Protein AF-A0A4Z2FSZ5-F1 (afdb_monomer_lite)

Structure (mmCIF, N/CA/C/O backbone):
data_AF-A0A4Z2FSZ5-F1
#
_entry.id   AF-A0A4Z2FSZ5-F1
#
loop_
_atom_site.group_PDB
_atom_site.id
_atom_site.type_symbol
_atom_site.label_atom_id
_atom_site.label_alt_id
_atom_site.label_comp_id
_atom_site.label_asym_id
_atom_site.label_entity_id
_atom_site.label_seq_id
_atom_site.pdbx_PDB_ins_code
_atom_site.Cartn_x
_atom_site.Cartn_y
_atom_site.Cartn_z
_atom_site.occupancy
_atom_site.B_iso_or_equiv
_atom_site.auth_seq_id
_atom_site.auth_comp_id
_atom_site.auth_asym_id
_atom_site.auth_atom_id
_atom_site.pdbx_PDB_model_num
ATOM 1 N N . MET A 1 1 ? 2.189 22.808 -24.846 1.00 41.12 1 MET A N 1
ATOM 2 C CA . MET A 1 1 ? 2.361 21.367 -24.580 1.00 41.12 1 MET A CA 1
ATOM 3 C C . MET A 1 1 ? 1.789 21.120 -23.198 1.00 41.12 1 MET A C 1
ATOM 5 O O . MET A 1 1 ? 2.384 21.550 -22.222 1.00 41.12 1 MET A O 1
ATOM 9 N N . SER A 1 2 ? 0.549 20.634 -23.129 1.00 37.66 2 SER A N 1
ATOM 10 C CA . SER A 1 2 ? -0.141 20.406 -21.856 1.00 37.66 2 SER A CA 1
ATOM 11 C C . SER A 1 2 ? 0.592 19.274 -21.138 1.00 37.66 2 SER A C 1
ATOM 13 O O . SER A 1 2 ? 0.625 18.154 -21.644 1.00 37.66 2 SER A O 1
ATOM 15 N N . MET A 1 3 ? 1.270 19.591 -20.030 1.00 43.31 3 MET A N 1
ATOM 16 C CA . MET A 1 3 ? 1.804 18.587 -19.117 1.00 43.31 3 MET A CA 1
ATOM 17 C C . MET A 1 3 ? 0.602 17.857 -18.524 1.00 43.31 3 MET A C 1
ATOM 19 O O . MET A 1 3 ? 0.006 18.313 -17.552 1.00 43.31 3 MET A O 1
ATOM 23 N N . TYR A 1 4 ? 0.220 16.740 -19.138 1.00 46.31 4 TYR A N 1
ATOM 24 C CA . TYR A 1 4 ? -0.466 15.689 -18.409 1.00 46.31 4 TYR A CA 1
ATOM 25 C C . TYR A 1 4 ? 0.508 15.273 -17.308 1.00 46.31 4 TYR A C 1
ATOM 27 O O . TYR A 1 4 ? 1.454 14.525 -17.556 1.00 46.31 4 TYR A O 1
ATOM 35 N N . THR A 1 5 ? 0.325 15.801 -16.099 1.00 47.50 5 THR A N 1
ATOM 36 C CA . THR A 1 5 ? 0.773 15.103 -14.901 1.00 47.50 5 THR A CA 1
ATOM 37 C C . THR A 1 5 ? 0.083 13.756 -15.007 1.00 47.50 5 THR A C 1
ATOM 39 O O . THR A 1 5 ? -1.128 13.677 -14.822 1.00 47.50 5 THR A O 1
ATOM 42 N N . ARG A 1 6 ? 0.796 12.720 -15.461 1.00 46.53 6 ARG A N 1
ATOM 43 C CA . ARG A 1 6 ? 0.289 11.355 -15.390 1.00 46.53 6 ARG A CA 1
ATOM 44 C C . ARG A 1 6 ? -0.017 11.171 -13.912 1.00 46.53 6 ARG A C 1
ATOM 46 O O . ARG A 1 6 ? 0.922 11.115 -13.119 1.00 46.53 6 ARG A O 1
ATOM 53 N N . GLU A 1 7 ? -1.297 11.208 -13.536 1.00 51.34 7 GLU A N 1
ATOM 54 C CA . GLU A 1 7 ? -1.706 10.818 -12.192 1.00 51.34 7 GLU A CA 1
ATOM 55 C C . GLU A 1 7 ? -1.002 9.492 -11.948 1.00 51.34 7 GLU A C 1
ATOM 57 O O . GLU A 1 7 ? -1.076 8.605 -12.805 1.00 51.34 7 GLU A O 1
ATOM 62 N N . ALA A 1 8 ? -0.160 9.438 -10.913 1.00 62.88 8 ALA A N 1
ATOM 63 C CA . ALA A 1 8 ? 0.753 8.324 -10.731 1.00 62.88 8 ALA A CA 1
ATOM 64 C C . ALA A 1 8 ? -0.099 7.058 -10.643 1.00 62.88 8 ALA A C 1
ATOM 66 O O . ALA A 1 8 ? -0.786 6.833 -9.649 1.00 62.88 8 ALA A O 1
ATOM 67 N N . SER A 1 9 ? -0.123 6.292 -11.736 1.00 81.38 9 SER A N 1
ATOM 68 C CA . SER A 1 9 ? -1.022 5.158 -11.873 1.00 81.38 9 SER A CA 1
ATOM 69 C C . SER A 1 9 ? -0.711 4.187 -10.750 1.00 81.38 9 SER A C 1
ATOM 71 O O . SER A 1 9 ? 0.451 3.817 -10.561 1.00 81.38 9 SER A O 1
ATOM 73 N N . THR A 1 10 ? -1.731 3.806 -9.990 1.00 89.62 10 THR A N 1
ATOM 74 C CA . THR A 1 10 ? -1.593 2.733 -9.014 1.00 89.62 10 THR A CA 1
ATOM 75 C C . THR A 1 10 ? -1.462 1.423 -9.772 1.00 89.62 10 THR A C 1
ATOM 77 O O . THR A 1 10 ? -2.366 1.027 -10.503 1.00 89.62 10 THR A O 1
ATOM 80 N N . ASN A 1 11 ? -0.332 0.759 -9.584 1.00 91.31 11 ASN A N 1
ATOM 81 C CA . ASN A 1 11 ? -0.039 -0.537 -10.176 1.00 91.31 11 ASN A CA 1
ATOM 82 C C . ASN A 1 11 ? -0.559 -1.669 -9.286 1.00 91.31 11 ASN A C 1
ATOM 84 O O . ASN A 1 11 ? -1.072 -2.673 -9.773 1.00 91.31 11 ASN A O 1
ATOM 88 N N . CYS A 1 12 ? -0.437 -1.502 -7.968 1.00 94.44 12 CYS A N 1
ATOM 89 C CA . CYS A 1 12 ? -0.855 -2.493 -6.985 1.00 94.44 12 CYS A CA 1
ATOM 90 C C . CYS A 1 12 ? -1.301 -1.841 -5.667 1.00 94.44 12 CYS A C 1
ATOM 92 O O . CYS A 1 12 ? -0.922 -0.714 -5.345 1.00 94.44 12 CYS A O 1
ATOM 94 N N . LEU A 1 13 ? -2.124 -2.567 -4.908 1.00 95.88 13 LEU A N 1
ATOM 95 C CA . LEU A 1 13 ? -2.699 -2.154 -3.625 1.00 95.88 13 LEU A CA 1
ATOM 96 C C . LEU A 1 13 ? -2.601 -3.323 -2.632 1.00 95.88 13 LEU A C 1
ATOM 98 O O . LEU A 1 13 ? -2.836 -4.470 -3.010 1.00 95.88 13 LEU A O 1
ATOM 102 N N . ALA A 1 14 ? -2.327 -3.025 -1.363 1.00 96.94 14 ALA A N 1
ATOM 103 C CA . ALA A 1 14 ? -2.495 -3.946 -0.242 1.00 96.94 14 ALA A CA 1
ATOM 104 C C . ALA A 1 14 ? -3.163 -3.225 0.936 1.00 96.94 14 ALA A C 1
ATOM 106 O O . ALA A 1 14 ? -3.040 -2.011 1.084 1.00 96.94 14 ALA A O 1
ATOM 107 N N . CYS A 1 15 ? -3.872 -3.968 1.782 1.00 96.06 15 CYS A N 1
ATOM 108 C CA . CYS A 1 15 ? -4.470 -3.434 3.002 1.00 96.06 15 CYS A CA 1
ATOM 109 C C . CYS A 1 15 ? -3.701 -3.954 4.217 1.00 96.06 15 CYS A C 1
ATOM 111 O O . CYS A 1 15 ? -3.234 -5.095 4.208 1.00 96.06 15 CYS A O 1
ATOM 113 N N . SER A 1 16 ? -3.567 -3.129 5.255 1.00 95.38 16 SER A N 1
ATOM 114 C CA . SER A 1 16 ? -3.098 -3.618 6.548 1.00 95.38 16 SER A CA 1
ATOM 115 C C . SER A 1 16 ? -4.095 -4.620 7.130 1.00 95.38 16 SER A C 1
ATOM 117 O O . SER A 1 16 ? -5.298 -4.536 6.893 1.00 95.38 16 SER A O 1
ATOM 119 N N . GLU A 1 17 ? -3.602 -5.558 7.935 1.00 94.12 17 GLU A N 1
ATOM 120 C CA . GLU A 1 17 ? -4.426 -6.614 8.541 1.00 94.12 17 GLU A CA 1
ATOM 121 C C . GLU A 1 17 ? -5.558 -6.061 9.426 1.00 94.12 17 GLU A C 1
ATOM 123 O O . GLU A 1 17 ? -6.652 -6.615 9.479 1.00 94.12 17 GLU A O 1
ATOM 128 N N . ASP A 1 18 ? -5.322 -4.916 10.069 1.00 93.12 18 ASP A N 1
ATOM 129 C CA . ASP A 1 18 ? -6.309 -4.204 10.885 1.00 93.12 18 ASP A CA 1
ATOM 130 C C . ASP A 1 18 ? -7.256 -3.290 10.081 1.00 93.12 18 ASP A C 1
ATOM 132 O O . ASP A 1 18 ? -8.090 -2.598 10.667 1.00 93.12 18 ASP A O 1
ATOM 136 N N . GLY A 1 19 ? -7.110 -3.237 8.754 1.00 94.56 19 GLY A N 1
ATOM 137 C CA . GLY A 1 19 ? -7.936 -2.434 7.853 1.00 94.56 19 GLY A CA 1
ATOM 138 C C . GLY A 1 19 ? -7.735 -0.919 7.949 1.00 94.56 19 GLY A C 1
ATOM 139 O O . GLY A 1 19 ? -8.453 -0.164 7.293 1.00 94.56 19 GLY A O 1
ATOM 140 N N . ARG A 1 20 ? -6.794 -0.434 8.770 1.00 95.19 20 ARG A N 1
ATOM 141 C CA . ARG A 1 20 ? -6.616 1.008 9.014 1.00 95.19 20 ARG A CA 1
ATOM 142 C C . ARG A 1 20 ? -5.824 1.714 7.920 1.00 95.19 20 ARG A C 1
ATOM 144 O O . ARG A 1 20 ? -5.974 2.931 7.765 1.00 95.19 20 ARG A O 1
ATOM 151 N N . TYR A 1 21 ? -5.016 0.975 7.166 1.00 96.69 21 TYR A N 1
ATOM 152 C CA . TYR A 1 21 ? -4.117 1.525 6.164 1.00 96.69 21 TYR A CA 1
ATOM 153 C C . TYR A 1 21 ? -4.230 0.819 4.813 1.00 96.69 21 TYR A C 1
ATOM 155 O O . TYR A 1 21 ? -4.492 -0.381 4.719 1.00 96.69 21 TYR A O 1
ATOM 163 N N . LEU A 1 22 ? -3.991 1.598 3.762 1.00 96.81 22 LEU A N 1
ATOM 164 C CA . LEU A 1 22 ? -3.870 1.158 2.381 1.00 96.81 22 LEU A CA 1
ATOM 165 C C . LEU A 1 22 ? -2.449 1.452 1.907 1.00 96.81 22 LEU A C 1
ATOM 167 O O . LEU A 1 22 ? -2.033 2.609 1.884 1.00 96.81 22 LEU A O 1
ATOM 171 N N . GLY A 1 23 ? -1.710 0.414 1.539 1.00 96.62 23 GLY A N 1
ATOM 172 C CA . GLY A 1 23 ? -0.464 0.533 0.794 1.00 96.62 23 GLY A CA 1
ATOM 173 C C . GLY A 1 23 ? -0.762 0.618 -0.699 1.00 96.62 23 GLY A C 1
ATOM 174 O O . GLY A 1 23 ? -1.592 -0.136 -1.206 1.00 96.62 23 GLY A O 1
ATOM 175 N N . LEU A 1 24 ? -0.078 1.515 -1.401 1.00 95.56 24 LEU A N 1
ATOM 176 C CA . LEU A 1 24 ? -0.169 1.716 -2.843 1.00 95.56 24 LEU A CA 1
ATOM 177 C C . LEU A 1 24 ? 1.227 1.622 -3.452 1.00 95.56 24 LEU A C 1
ATOM 179 O O . LEU A 1 24 ? 2.129 2.354 -3.048 1.00 95.56 24 LEU A O 1
ATOM 183 N N . GLY A 1 25 ? 1.388 0.765 -4.456 1.00 94.62 25 GLY A N 1
ATOM 184 C CA . GLY A 1 25 ? 2.514 0.812 -5.382 1.00 94.62 25 GLY A CA 1
ATOM 185 C C . GLY A 1 25 ? 2.126 1.594 -6.627 1.00 94.62 25 GLY A C 1
ATOM 186 O O . GLY A 1 25 ? 1.089 1.321 -7.235 1.00 94.62 25 GLY A O 1
ATOM 187 N N . HIS A 1 26 ? 2.937 2.572 -7.008 1.00 90.12 26 HIS A N 1
ATOM 188 C CA . HIS A 1 26 ? 2.703 3.429 -8.166 1.00 90.12 26 HIS A CA 1
ATOM 189 C C . HIS A 1 26 ? 3.998 3.692 -8.936 1.00 90.12 26 HIS A C 1
ATOM 191 O O . HIS A 1 26 ? 5.096 3.422 -8.459 1.00 90.12 26 HIS A O 1
ATOM 197 N N . ALA A 1 27 ? 3.877 4.290 -10.123 1.00 83.12 27 ALA A N 1
ATOM 198 C CA . ALA A 1 27 ? 4.997 4.555 -11.039 1.00 83.12 27 ALA A CA 1
ATOM 199 C C . ALA A 1 27 ? 6.125 5.460 -10.487 1.00 83.12 27 ALA A C 1
ATOM 201 O O . ALA A 1 27 ? 7.111 5.691 -11.176 1.00 83.12 27 ALA A O 1
ATOM 202 N N . LEU A 1 28 ? 5.956 6.011 -9.283 1.00 83.19 28 LEU A N 1
ATOM 203 C CA . LEU A 1 28 ? 6.934 6.875 -8.608 1.00 83.19 28 LEU A CA 1
ATOM 204 C C . LEU A 1 28 ? 7.442 6.270 -7.290 1.00 83.19 28 LEU A C 1
ATOM 206 O O . LEU A 1 28 ? 8.144 6.955 -6.553 1.00 83.19 28 LEU A O 1
ATOM 210 N N . GLY A 1 29 ? 7.043 5.039 -6.952 1.00 90.50 29 GLY A N 1
ATOM 211 C CA . GLY A 1 29 ? 7.391 4.373 -5.698 1.00 90.50 29 GLY A CA 1
ATOM 212 C C . GLY A 1 29 ? 6.175 3.873 -4.916 1.00 90.50 29 GLY A C 1
ATOM 213 O O . GLY A 1 29 ? 5.261 3.267 -5.476 1.00 90.50 29 GLY A O 1
ATOM 214 N N . LEU A 1 30 ? 6.187 4.090 -3.602 1.00 92.94 30 LEU A N 1
ATOM 215 C CA . LEU A 1 30 ? 5.229 3.537 -2.645 1.00 92.94 30 LEU A CA 1
ATOM 216 C C . LEU A 1 30 ? 4.593 4.638 -1.798 1.00 92.94 30 LEU A C 1
ATOM 218 O O . LEU A 1 30 ? 5.266 5.580 -1.383 1.00 92.94 30 LEU A O 1
ATOM 222 N N . SER A 1 31 ? 3.328 4.470 -1.430 1.00 94.50 31 SER A N 1
ATOM 223 C CA . SER A 1 31 ? 2.685 5.304 -0.412 1.00 94.50 31 SER A CA 1
ATOM 224 C C . SER A 1 31 ? 1.763 4.501 0.496 1.00 94.50 31 SER A C 1
ATOM 226 O O . SER A 1 31 ? 1.261 3.443 0.127 1.00 94.50 31 SER A O 1
ATOM 228 N N . VAL A 1 32 ? 1.560 5.001 1.712 1.00 96.25 32 VAL A N 1
ATOM 229 C CA . VAL A 1 32 ? 0.655 4.436 2.714 1.00 96.25 32 VAL A CA 1
ATOM 230 C C . VAL A 1 32 ? -0.354 5.502 3.104 1.00 96.25 32 VAL A C 1
ATOM 232 O O . VAL A 1 32 ? 0.013 6.619 3.463 1.00 96.25 32 VAL A O 1
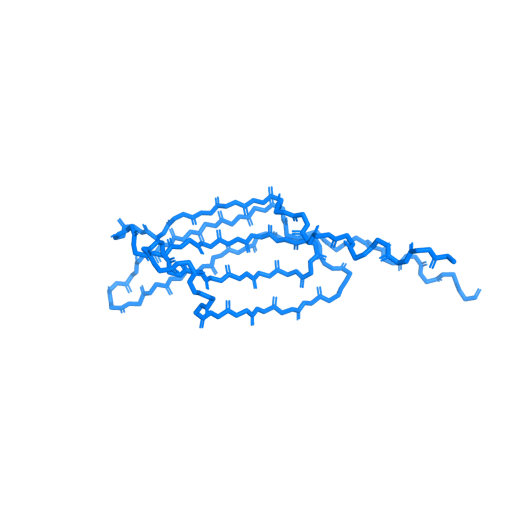ATOM 235 N N . TRP A 1 33 ? -1.629 5.142 3.062 1.00 97.25 33 TRP A N 1
ATOM 236 C CA . TRP A 1 33 ? -2.750 6.044 3.279 1.00 97.25 33 TRP A CA 1
ATOM 237 C C . TRP A 1 33 ? -3.639 5.532 4.399 1.00 97.25 33 TRP A C 1
ATOM 239 O O . TRP A 1 33 ? -3.847 4.329 4.542 1.00 97.25 33 TRP A O 1
ATOM 249 N N . SER A 1 34 ? -4.197 6.447 5.186 1.00 96.62 34 SER A N 1
ATOM 250 C CA . SER A 1 34 ? -5.279 6.120 6.112 1.00 96.62 34 SER A CA 1
ATOM 251 C C . SER A 1 34 ? -6.528 5.732 5.319 1.00 96.62 34 SER A C 1
ATOM 253 O O . SER A 1 34 ? -7.011 6.518 4.505 1.00 96.62 34 SER A O 1
ATOM 255 N N . ALA A 1 35 ? -7.083 4.548 5.585 1.00 95.88 35 ALA A N 1
ATOM 256 C CA . ALA A 1 35 ? -8.257 4.047 4.869 1.00 95.88 35 ALA A CA 1
ATOM 257 C C . ALA A 1 35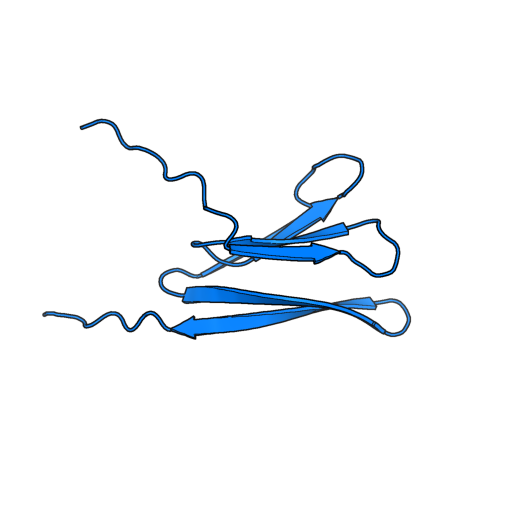 ? -9.522 4.883 5.138 1.00 95.88 35 ALA A C 1
ATOM 259 O O . ALA A 1 35 ? -10.384 5.005 4.274 1.00 95.88 35 ALA A O 1
ATOM 260 N N . SER A 1 36 ? -9.637 5.471 6.333 1.00 96.94 36 SER A N 1
ATOM 261 C CA . SER A 1 36 ? -10.815 6.241 6.743 1.00 96.94 36 SER A CA 1
ATOM 262 C C . SER A 1 36 ? -10.767 7.701 6.302 1.00 96.94 36 SER A C 1
ATOM 264 O O . SER A 1 36 ? -11.779 8.247 5.874 1.00 96.94 36 SER A O 1
ATOM 266 N N . SER A 1 37 ? -9.607 8.345 6.440 1.00 96.75 37 SER A N 1
ATOM 267 C CA . SER A 1 37 ? -9.459 9.782 6.176 1.00 96.75 37 SER A CA 1
ATOM 268 C C . SER A 1 37 ? -8.938 10.094 4.778 1.00 96.75 37 SER A C 1
ATOM 270 O O . SER A 1 37 ? -9.029 11.240 4.347 1.00 96.75 37 SER A O 1
ATOM 272 N N . LEU A 1 38 ? -8.384 9.092 4.085 1.00 93.56 38 LEU A N 1
ATOM 273 C CA . LEU A 1 38 ? -7.699 9.250 2.802 1.00 93.56 38 LEU A CA 1
ATOM 274 C C . LEU A 1 38 ? -6.561 10.278 2.864 1.00 93.56 38 LEU A C 1
ATOM 276 O O . LEU A 1 38 ? -6.254 10.944 1.880 1.00 93.56 38 LEU A O 1
ATOM 280 N N . LEU A 1 39 ? -5.917 10.400 4.026 1.00 96.31 39 LEU A N 1
ATOM 281 C CA . LEU A 1 39 ? -4.694 11.178 4.192 1.00 96.31 39 LEU A CA 1
ATOM 282 C C . LEU A 1 39 ? -3.468 10.283 3.993 1.00 96.31 39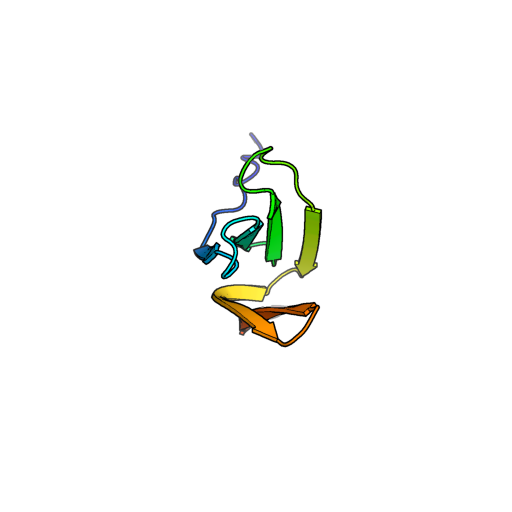 LEU A C 1
ATOM 284 O O . LEU A 1 39 ? -3.421 9.162 4.511 1.00 96.31 39 LEU A O 1
ATOM 288 N N . CYS A 1 40 ? -2.471 10.797 3.270 1.00 95.31 40 CYS A N 1
ATOM 289 C CA . CYS A 1 40 ? -1.188 10.128 3.081 1.00 95.31 40 CYS A CA 1
ATOM 290 C C . CYS A 1 40 ? -0.413 10.139 4.403 1.00 95.31 40 CYS A C 1
ATOM 292 O O . CYS A 1 40 ? -0.076 11.200 4.928 1.00 95.31 40 CYS A O 1
ATOM 294 N N . ALA A 1 41 ? -0.168 8.953 4.953 1.00 95.31 41 ALA A N 1
ATOM 295 C CA . ALA A 1 41 ? 0.575 8.766 6.192 1.00 95.31 41 ALA A CA 1
ATOM 296 C C . ALA A 1 41 ? 2.087 8.715 5.940 1.00 95.31 41 ALA A C 1
ATOM 298 O O . ALA A 1 41 ? 2.860 9.204 6.762 1.00 95.31 41 ALA A O 1
ATOM 299 N N . ALA A 1 42 ? 2.506 8.127 4.817 1.00 94.31 42 ALA A N 1
ATOM 300 C CA . ALA A 1 42 ? 3.905 8.045 4.422 1.00 94.31 42 ALA A CA 1
ATOM 301 C C . ALA A 1 42 ? 4.054 7.821 2.913 1.00 94.31 42 ALA A C 1
ATOM 303 O O . ALA A 1 42 ? 3.195 7.214 2.274 1.00 94.31 42 ALA A O 1
ATOM 304 N N . GLU A 1 43 ? 5.171 8.277 2.356 1.00 93.75 43 GLU A N 1
ATOM 305 C CA . GLU A 1 43 ? 5.497 8.134 0.941 1.00 93.75 43 GLU A CA 1
ATOM 306 C C . GLU A 1 43 ? 7.001 7.897 0.773 1.00 93.75 43 GLU A C 1
ATOM 308 O O . GLU A 1 43 ? 7.823 8.551 1.417 1.00 93.75 43 GLU A O 1
ATOM 313 N N . TRP A 1 44 ? 7.347 6.975 -0.121 1.00 92.50 44 TRP A N 1
ATOM 314 C CA . TRP A 1 44 ? 8.709 6.674 -0.537 1.00 92.50 44 TRP A CA 1
ATOM 315 C C . TRP A 1 44 ? 8.781 6.786 -2.052 1.00 92.50 44 TRP A C 1
ATOM 317 O O . TRP A 1 44 ? 8.174 5.989 -2.768 1.00 92.50 44 TRP A O 1
ATOM 327 N N . LYS A 1 45 ? 9.523 7.785 -2.531 1.00 89.06 45 LYS A N 1
ATOM 328 C CA . LYS A 1 45 ? 9.707 8.030 -3.959 1.00 89.06 45 LYS A CA 1
ATOM 329 C C . LYS A 1 45 ? 11.048 7.499 -4.436 1.00 89.06 45 LYS A C 1
ATOM 331 O O . LYS A 1 45 ? 12.071 7.770 -3.810 1.00 89.06 45 LYS A O 1
ATOM 336 N N . GLN A 1 46 ? 11.032 6.788 -5.557 1.00 85.75 46 GLN A N 1
ATOM 337 C CA . GLN A 1 46 ? 12.240 6.368 -6.254 1.00 85.75 46 GLN A CA 1
ATOM 338 C C . GLN A 1 46 ? 11.979 6.362 -7.758 1.00 85.75 46 GLN A C 1
ATOM 340 O O . GLN A 1 46 ? 11.084 5.670 -8.239 1.00 85.75 46 GLN A O 1
ATOM 345 N N . ASP A 1 47 ? 12.761 7.157 -8.484 1.00 77.25 47 ASP A N 1
ATOM 346 C CA . ASP A 1 47 ? 12.658 7.243 -9.936 1.00 77.25 47 ASP A CA 1
ATOM 347 C C . ASP A 1 47 ? 13.154 5.952 -10.600 1.00 77.25 47 ASP A C 1
ATOM 349 O O . ASP A 1 47 ? 14.003 5.243 -10.057 1.00 77.25 47 ASP A O 1
ATOM 353 N N . ALA A 1 48 ? 12.625 5.678 -11.797 1.00 76.69 48 ALA A N 1
ATOM 354 C CA . ALA A 1 48 ? 12.989 4.544 -12.657 1.00 76.69 48 ALA A CA 1
ATOM 355 C C . ALA A 1 48 ? 12.762 3.140 -12.065 1.00 76.69 48 ALA A C 1
ATOM 357 O O . ALA A 1 48 ? 13.233 2.153 -12.621 1.00 76.69 48 ALA A O 1
ATOM 358 N N . LEU A 1 49 ? 11.992 3.042 -10.982 1.00 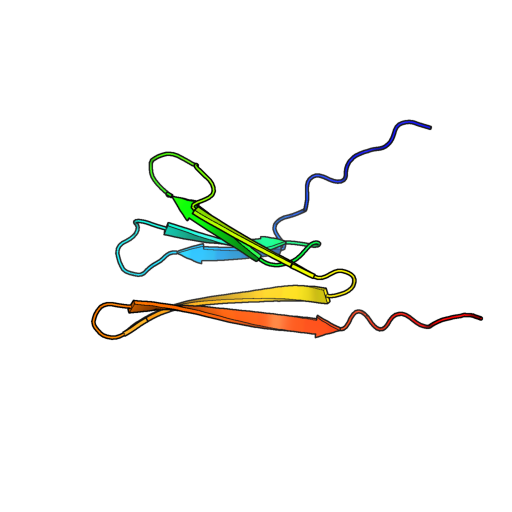81.38 49 LEU A N 1
ATOM 359 C CA . LEU A 1 49 ? 11.642 1.781 -10.348 1.00 81.38 49 LEU A CA 1
ATOM 360 C C . LEU A 1 49 ? 10.131 1.563 -10.445 1.00 81.38 49 LEU A C 1
ATOM 362 O O . LEU A 1 49 ? 9.348 2.398 -9.988 1.00 81.38 49 LEU A O 1
ATOM 366 N N . GLU A 1 50 ? 9.705 0.446 -11.028 1.00 87.06 50 GLU A N 1
ATOM 367 C CA . GLU A 1 50 ? 8.287 0.106 -11.085 1.00 87.06 50 GLU A CA 1
ATOM 368 C C . GLU A 1 50 ? 7.915 -0.831 -9.940 1.00 87.06 50 GLU A C 1
ATOM 370 O O . GLU A 1 50 ? 8.407 -1.953 -9.847 1.00 87.06 50 GLU A O 1
ATOM 375 N N . VAL A 1 51 ? 7.000 -0.402 -9.070 1.00 92.12 51 VAL A N 1
ATOM 376 C CA . VAL A 1 51 ? 6.428 -1.304 -8.065 1.00 92.12 51 VAL A CA 1
ATOM 377 C C . VAL A 1 51 ? 5.407 -2.217 -8.738 1.00 92.12 51 VAL A C 1
ATOM 379 O O . VAL A 1 51 ? 4.384 -1.748 -9.244 1.00 92.12 51 VAL A O 1
ATOM 382 N N . THR A 1 52 ? 5.667 -3.522 -8.712 1.00 92.31 52 THR A N 1
ATOM 383 C CA . THR A 1 52 ? 4.849 -4.535 -9.401 1.00 92.31 52 THR A CA 1
ATOM 384 C C . THR A 1 52 ? 3.902 -5.270 -8.460 1.00 92.31 52 THR A C 1
ATOM 386 O O . THR A 1 52 ? 2.807 -5.666 -8.857 1.00 92.31 52 THR A O 1
ATOM 389 N N . SER A 1 53 ? 4.287 -5.437 -7.196 1.00 94.81 53 SER A N 1
ATOM 390 C CA . SER A 1 53 ? 3.419 -6.004 -6.167 1.00 94.81 53 SER A CA 1
ATOM 391 C C . SER A 1 53 ? 3.812 -5.512 -4.784 1.00 94.81 53 SER A C 1
ATOM 393 O O . SER A 1 53 ? 4.972 -5.185 -4.533 1.00 94.81 53 SER A O 1
ATOM 395 N N . ILE A 1 54 ? 2.834 -5.483 -3.882 1.00 96.50 54 ILE A N 1
ATOM 396 C CA . ILE A 1 54 ? 3.041 -5.164 -2.474 1.00 96.50 54 ILE A CA 1
ATOM 397 C C . ILE A 1 54 ? 2.271 -6.131 -1.581 1.00 96.50 54 ILE A C 1
ATOM 399 O O . ILE A 1 54 ? 1.211 -6.647 -1.944 1.00 96.50 54 ILE A O 1
ATOM 403 N N . GLN A 1 55 ? 2.809 -6.361 -0.391 1.00 96.31 55 GLN A N 1
ATOM 404 C CA . GLN A 1 55 ? 2.161 -7.083 0.695 1.00 96.31 55 GLN A CA 1
ATOM 405 C C . GLN A 1 55 ? 2.351 -6.309 1.989 1.00 96.31 55 GLN A C 1
ATOM 407 O O . GLN A 1 55 ? 3.408 -5.723 2.226 1.00 96.31 55 GLN A O 1
ATOM 412 N N . MET A 1 56 ? 1.325 -6.330 2.830 1.00 95.94 56 MET A N 1
ATOM 413 C CA . MET A 1 56 ? 1.390 -5.785 4.176 1.00 95.94 56 MET A CA 1
ATOM 414 C C . MET A 1 56 ? 1.184 -6.912 5.174 1.00 95.94 56 MET A C 1
ATOM 416 O O . MET A 1 56 ? 0.330 -7.771 4.979 1.00 95.94 56 MET A O 1
ATOM 420 N N . THR A 1 57 ? 1.968 -6.898 6.243 1.00 94.81 57 THR A N 1
ATOM 421 C CA . THR A 1 57 ? 1.833 -7.846 7.348 1.00 94.81 57 THR A CA 1
ATOM 422 C C . THR A 1 57 ? 2.044 -7.115 8.659 1.00 94.81 57 THR A C 1
ATOM 424 O O . THR A 1 57 ? 2.886 -6.219 8.746 1.00 94.81 57 THR A O 1
ATOM 427 N N . ALA A 1 58 ? 1.293 -7.489 9.688 1.00 92.69 58 ALA A N 1
ATOM 428 C CA . ALA A 1 58 ? 1.615 -7.092 11.047 1.00 92.69 58 ALA A CA 1
ATOM 429 C C . ALA A 1 58 ? 2.562 -8.127 11.664 1.00 92.69 58 ALA A C 1
ATOM 431 O O . ALA A 1 58 ? 2.450 -9.326 11.409 1.00 92.69 58 ALA A O 1
ATOM 432 N N . MET A 1 59 ? 3.515 -7.663 12.464 1.00 92.50 59 MET A N 1
ATOM 433 C CA . MET A 1 59 ? 4.315 -8.515 13.335 1.00 92.50 59 MET A CA 1
ATOM 434 C C . MET A 1 59 ? 4.523 -7.774 14.655 1.00 92.50 59 MET A C 1
ATOM 436 O O . MET A 1 59 ? 5.164 -6.723 14.701 1.00 92.50 59 MET A O 1
ATOM 440 N N . ASP A 1 60 ? 3.944 -8.329 15.722 1.00 88.44 60 ASP A N 1
ATOM 441 C CA . ASP A 1 60 ? 3.849 -7.696 17.041 1.00 88.44 60 ASP A CA 1
ATOM 442 C C . ASP A 1 60 ? 3.208 -6.293 16.963 1.00 88.44 60 ASP A C 1
ATOM 444 O O . ASP A 1 60 ? 2.085 -6.159 16.476 1.00 88.44 60 ASP A O 1
ATOM 448 N N . GLN A 1 61 ? 3.896 -5.238 17.409 1.00 88.69 61 GLN A N 1
ATOM 449 C CA . GLN A 1 61 ? 3.370 -3.866 17.424 1.00 88.69 61 GLN A CA 1
ATOM 450 C C . GLN A 1 61 ? 3.690 -3.070 16.150 1.00 88.69 61 GLN A C 1
ATOM 452 O O . GLN A 1 61 ? 3.417 -1.871 16.092 1.00 88.69 61 GLN A O 1
ATOM 457 N N . SER A 1 62 ? 4.291 -3.707 15.140 1.00 90.12 62 SER A N 1
ATOM 458 C CA . SER A 1 62 ? 4.739 -3.047 13.912 1.00 90.12 62 SER A CA 1
ATOM 459 C C . SER A 1 62 ? 4.039 -3.601 12.678 1.00 90.12 62 SER A C 1
ATOM 461 O O . SER A 1 62 ? 3.792 -4.800 12.559 1.00 90.12 62 SER A O 1
ATOM 463 N N . ALA A 1 63 ? 3.752 -2.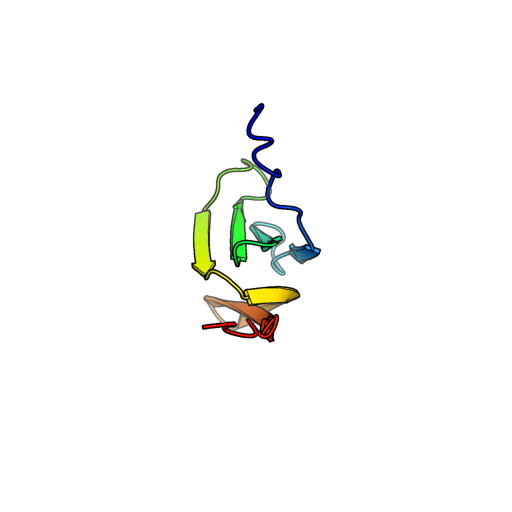713 11.730 1.00 90.94 63 ALA A N 1
ATOM 464 C CA . ALA A 1 63 ? 3.322 -3.086 10.392 1.00 90.94 63 ALA A CA 1
ATOM 465 C C . ALA A 1 63 ? 4.515 -3.017 9.436 1.00 90.94 63 ALA A C 1
ATOM 467 O O . ALA A 1 63 ? 5.297 -2.067 9.467 1.00 90.94 63 ALA A O 1
ATOM 468 N N . TYR A 1 64 ? 4.619 -4.013 8.567 1.00 92.38 64 TYR A N 1
ATOM 469 C CA . TYR A 1 64 ? 5.632 -4.106 7.530 1.00 92.38 64 TYR A CA 1
ATOM 470 C C . TYR A 1 64 ? 4.956 -4.065 6.170 1.00 92.38 64 TYR A C 1
ATOM 472 O O . TYR A 1 64 ? 3.900 -4.666 5.971 1.00 92.38 64 TYR A O 1
ATOM 480 N N . MET A 1 65 ? 5.592 -3.373 5.231 1.00 93.94 65 MET A N 1
ATOM 481 C CA . MET A 1 65 ? 5.194 -3.357 3.833 1.00 93.94 65 MET A CA 1
ATOM 482 C C . MET A 1 65 ? 6.375 -3.834 2.998 1.00 93.94 65 MET A C 1
ATOM 484 O O . MET A 1 65 ? 7.461 -3.260 3.058 1.00 93.94 65 MET A O 1
ATOM 488 N N . LEU A 1 66 ? 6.159 -4.909 2.250 1.00 93.56 66 LEU A N 1
ATOM 489 C CA . LEU A 1 66 ? 7.136 -5.505 1.352 1.00 93.56 66 LEU A CA 1
ATOM 490 C C . LEU A 1 66 ? 6.692 -5.213 -0.075 1.00 93.56 66 LEU A C 1
ATOM 492 O O . LEU A 1 66 ? 5.538 -5.469 -0.416 1.00 93.56 66 LEU A O 1
ATOM 496 N N . GLY A 1 67 ? 7.593 -4.675 -0.891 1.00 92.31 67 GLY A N 1
ATOM 497 C CA . GLY A 1 67 ? 7.344 -4.402 -2.302 1.00 92.31 67 GLY A CA 1
ATOM 498 C C . GLY A 1 67 ? 8.303 -5.183 -3.187 1.00 92.31 67 GLY A C 1
ATOM 499 O O . GLY A 1 67 ? 9.499 -5.234 -2.901 1.00 92.31 67 GLY A O 1
ATOM 500 N N . ALA A 1 68 ? 7.781 -5.774 -4.259 1.00 92.25 68 ALA A N 1
ATOM 501 C CA . ALA A 1 68 ? 8.598 -6.229 -5.373 1.00 92.25 68 ALA A CA 1
ATOM 502 C C . ALA A 1 68 ? 8.685 -5.106 -6.405 1.00 92.25 68 ALA A C 1
ATOM 504 O O . ALA A 1 68 ? 7.693 -4.432 -6.705 1.00 92.25 68 ALA A O 1
ATOM 505 N N . VAL A 1 69 ? 9.885 -4.916 -6.930 1.00 90.50 69 VAL A N 1
ATOM 506 C CA . VAL A 1 69 ? 10.217 -3.816 -7.825 1.00 90.50 69 VAL A CA 1
ATOM 507 C C . VAL A 1 69 ? 10.859 -4.374 -9.082 1.00 90.50 69 VAL A C 1
ATOM 509 O O . VAL A 1 69 ? 11.637 -5.326 -9.002 1.00 90.50 69 VAL A O 1
ATOM 512 N N . ASP A 1 70 ? 10.506 -3.800 -10.223 1.00 86.50 70 ASP A N 1
ATOM 513 C CA . ASP A 1 70 ? 11.194 -4.018 -11.486 1.00 86.50 70 ASP A CA 1
ATOM 514 C C . ASP A 1 70 ? 12.099 -2.816 -11.762 1.00 86.50 70 ASP A C 1
ATOM 516 O O . ASP A 1 70 ? 11.655 -1.661 -11.734 1.00 86.50 70 ASP A O 1
ATOM 520 N N . ASP A 1 71 ? 13.382 -3.094 -11.980 1.00 80.88 71 ASP A N 1
ATOM 521 C CA . ASP A 1 71 ? 14.321 -2.098 -12.479 1.00 80.88 71 ASP A CA 1
ATOM 522 C C . ASP A 1 71 ? 14.039 -1.978 -13.972 1.00 80.88 71 ASP A C 1
ATOM 524 O O . ASP A 1 71 ? 14.480 -2.810 -14.770 1.00 80.88 71 ASP A O 1
ATOM 528 N N . MET A 1 72 ? 13.218 -0.989 -14.335 1.00 71.75 72 MET A N 1
ATOM 529 C CA . MET A 1 72 ? 12.894 -0.681 -15.722 1.00 71.75 72 MET A CA 1
ATOM 530 C C . MET A 1 72 ? 14.161 -0.146 -16.376 1.00 71.75 72 MET A C 1
ATOM 532 O O . MET A 1 72 ? 14.335 1.067 -16.489 1.00 71.75 72 MET A O 1
ATOM 536 N N . GLY A 1 73 ? 15.056 -1.070 -16.742 1.00 61.84 73 GLY A N 1
ATOM 537 C CA . GLY A 1 73 ? 16.437 -0.813 -17.105 1.00 61.84 73 GLY A CA 1
ATOM 538 C C . GLY A 1 73 ? 16.535 0.418 -17.978 1.00 61.84 73 GLY A C 1
ATOM 539 O O . GLY A 1 73 ? 16.206 0.382 -19.166 1.00 61.84 73 GLY A O 1
ATOM 540 N N . LEU A 1 74 ? 16.972 1.524 -17.377 1.00 60.59 74 LEU A N 1
ATOM 541 C CA . LEU A 1 74 ? 17.307 2.709 -18.134 1.00 60.59 74 LEU A CA 1
ATOM 542 C C . LEU A 1 74 ? 18.499 2.307 -18.992 1.00 60.59 74 LEU A C 1
ATOM 544 O O . LEU A 1 74 ? 19.636 2.258 -18.523 1.00 60.59 74 LEU A O 1
ATOM 548 N N . SER A 1 75 ? 18.251 1.979 -20.260 1.00 55.47 75 SER A N 1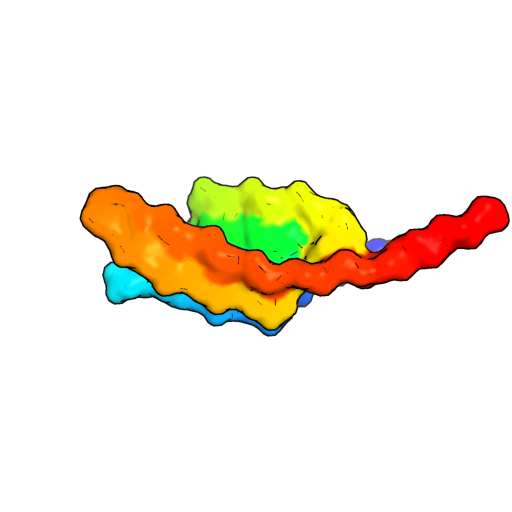
ATOM 549 C CA . SER A 1 75 ? 19.320 1.959 -21.238 1.00 55.47 75 SER A CA 1
ATOM 550 C C . SER A 1 75 ? 19.794 3.403 -21.351 1.00 55.47 75 SER A C 1
ATOM 552 O O . SER A 1 75 ? 19.181 4.210 -22.050 1.00 55.47 75 SER A O 1
ATOM 554 N N . SER A 1 76 ? 20.840 3.753 -20.609 1.00 55.25 76 SER A N 1
ATOM 555 C CA . SER A 1 76 ? 21.558 5.007 -20.773 1.00 55.25 76 SER A CA 1
ATOM 556 C C . SER A 1 76 ? 22.114 5.034 -22.195 1.00 55.25 76 SER A C 1
ATOM 558 O O . SER A 1 76 ? 23.203 4.532 -22.461 1.00 55.25 76 SER A O 1
ATOM 560 N N . THR A 1 77 ? 21.353 5.561 -23.150 1.00 48.06 77 THR A N 1
ATOM 561 C CA . THR A 1 77 ? 21.925 6.013 -24.415 1.00 48.06 77 THR A CA 1
ATOM 562 C C . THR A 1 77 ? 22.644 7.319 -24.114 1.00 48.06 77 THR A C 1
ATOM 564 O O . THR A 1 77 ? 21.994 8.346 -23.918 1.00 48.06 77 THR A O 1
ATOM 567 N N . ASN A 1 78 ? 23.971 7.213 -23.988 1.00 45.25 78 ASN A N 1
ATOM 568 C CA . ASN A 1 78 ? 24.917 8.331 -24.038 1.00 45.25 78 ASN A CA 1
ATOM 569 C C . ASN A 1 78 ? 24.712 9.191 -25.288 1.00 45.25 78 ASN A C 1
ATOM 571 O O . ASN A 1 78 ? 24.403 8.607 -26.354 1.00 45.25 78 ASN A O 1
#

Secondary structure (DSSP, 8-state):
---------EEEEEE-TTSSEEEEEETTEEEEEETTT--EEEEEE-TTEEEEEEEEEEETTEEEEEEEEEE-------

Radius of gyration: 14.46 Å; chains: 1; bounding box: 36×30×42 Å

InterPro domains:
  IPR049547 WD repeat-containing protein 93 beta-propeller [PF21030] (10-74)

Organism: NCBI:txid230148

Sequence (78 aa):
MSMYTREASTNCLACSEDGRYLGLGHALGLSVWSASSLLCAAEWKQDALEVTSIQMTAMDQSAYMLGAVDDMGLSSTN

Foldseek 3Di:
DDPPPVPFDFQEWEAAPVRQWIWTFTQFGIWIAGNVPRHTPDDDGDHQKGFNYWYWYDDPPDIDIDTDIDNNPPPPPD

pLDDT: mean 84.28, std 17.01, range [37.66, 97.25]